Protein AF-A0A9X6ACT4-F1 (afdb_monomer_lite)

Radius of gyration: 17.67 Å; chains: 1; bounding box: 42×33×42 Å

pLDDT: mean 77.6, std 10.97, range [44.41, 87.94]

Secondary structure (DSSP, 8-state):
-HHHHHHTT-EEEEEE-TTSSEEEEEEEEEEE-TTGGGGT--EEEEEEEEEEE--S---S-----

Structure (mmCIF, N/CA/C/O backbone):
data_AF-A0A9X6ACT4-F1
#
_entry.id   AF-A0A9X6ACT4-F1
#
loop_
_atom_site.group_PDB
_atom_site.id
_atom_site.type_symbol
_atom_site.label_atom_id
_atom_site.label_alt_id
_atom_site.label_comp_id
_atom_site.label_asym_id
_atom_site.label_entity_id
_atom_site.label_seq_id
_atom_site.pdbx_PDB_ins_code
_atom_site.Cartn_x
_atom_site.Cartn_y
_atom_site.Cartn_z
_atom_site.occupancy
_atom_site.B_iso_or_equiv
_atom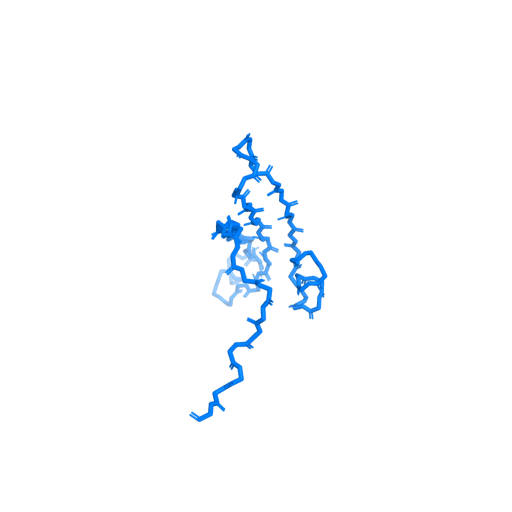_site.auth_seq_id
_atom_site.auth_comp_id
_atom_site.auth_asym_id
_atom_site.auth_atom_id
_atom_site.pdbx_PDB_model_num
ATOM 1 N N . ALA A 1 1 ? 2.155 -8.599 -10.905 1.00 69.44 1 ALA A N 1
ATOM 2 C CA . ALA A 1 1 ? 1.905 -7.643 -9.801 1.00 69.44 1 ALA A CA 1
ATOM 3 C C . ALA A 1 1 ? 0.445 -7.649 -9.339 1.00 69.44 1 ALA A C 1
ATOM 5 O O . ALA A 1 1 ? 0.189 -8.042 -8.213 1.00 69.44 1 ALA A O 1
ATOM 6 N N . GLN A 1 2 ? -0.533 -7.296 -10.180 1.00 77.81 2 GLN A N 1
ATOM 7 C CA . GLN A 1 2 ? -1.931 -7.215 -9.723 1.00 77.81 2 GLN A CA 1
ATOM 8 C C . GLN A 1 2 ? -2.531 -8.565 -9.294 1.00 77.81 2 GLN A C 1
ATOM 10 O O . GLN A 1 2 ? -3.277 -8.623 -8.322 1.00 77.81 2 GLN A O 1
ATOM 15 N N . ALA A 1 3 ? -2.148 -9.658 -9.962 1.00 77.88 3 ALA A N 1
ATOM 16 C CA . ALA A 1 3 ? -2.496 -11.013 -9.531 1.00 77.88 3 ALA A CA 1
ATOM 17 C C . ALA A 1 3 ? -1.948 -11.347 -8.129 1.00 77.88 3 ALA A C 1
ATOM 19 O O . ALA A 1 3 ? -2.654 -11.954 -7.334 1.00 77.88 3 ALA A O 1
ATOM 20 N N . TYR A 1 4 ? -0.737 -10.877 -7.804 1.00 74.44 4 TYR A N 1
ATOM 21 C CA . TYR A 1 4 ? -0.126 -11.064 -6.484 1.00 74.44 4 TYR A CA 1
ATOM 22 C C . TYR A 1 4 ? -0.857 -10.269 -5.394 1.00 74.44 4 TYR A C 1
ATOM 24 O O . TYR A 1 4 ? -1.098 -10.789 -4.313 1.00 74.44 4 TYR A O 1
ATOM 32 N N . LEU A 1 5 ? -1.273 -9.028 -5.682 1.00 79.12 5 LEU A N 1
ATOM 33 C CA . LEU A 1 5 ? -2.098 -8.253 -4.744 1.00 79.12 5 LEU A CA 1
ATOM 34 C C . LEU A 1 5 ? -3.405 -8.988 -4.427 1.00 79.12 5 LEU A C 1
ATOM 36 O O . LEU A 1 5 ? -3.753 -9.149 -3.262 1.00 79.12 5 LEU A O 1
ATOM 40 N N . ARG A 1 6 ? -4.072 -9.516 -5.462 1.00 79.50 6 ARG A N 1
ATOM 41 C CA . ARG A 1 6 ? -5.298 -10.309 -5.300 1.00 79.50 6 ARG A CA 1
ATOM 42 C C . ARG A 1 6 ? -5.064 -11.576 -4.474 1.00 79.50 6 ARG A C 1
ATOM 44 O O . ARG A 1 6 ? -5.869 -11.854 -3.594 1.00 79.50 6 ARG A O 1
ATOM 51 N N . SER A 1 7 ? -3.979 -12.319 -4.715 1.00 74.62 7 SER A N 1
ATOM 52 C CA . SER A 1 7 ? -3.674 -13.535 -3.944 1.00 74.62 7 SER A CA 1
ATOM 53 C C . SER A 1 7 ? -3.276 -13.241 -2.498 1.00 74.62 7 SER A C 1
ATOM 55 O O . SER A 1 7 ? -3.586 -14.025 -1.612 1.00 74.62 7 SER A O 1
ATOM 57 N N . ALA A 1 8 ? -2.614 -12.110 -2.249 1.00 78.12 8 ALA A N 1
ATOM 58 C CA . ALA A 1 8 ? -2.244 -11.662 -0.910 1.00 78.12 8 ALA A CA 1
ATOM 59 C C . ALA A 1 8 ? -3.427 -11.060 -0.121 1.00 78.12 8 ALA A C 1
ATOM 61 O O . ALA A 1 8 ? -3.235 -10.619 1.009 1.00 78.12 8 ALA A O 1
ATOM 62 N N . GLY A 1 9 ? -4.631 -10.992 -0.708 1.00 75.50 9 GLY A N 1
ATOM 63 C CA . GLY A 1 9 ? -5.795 -10.343 -0.093 1.00 75.50 9 GLY A CA 1
ATOM 64 C C . GLY A 1 9 ? -5.657 -8.820 0.026 1.00 75.50 9 GLY A C 1
ATOM 65 O O . GLY A 1 9 ? -6.392 -8.185 0.777 1.00 75.50 9 GLY A O 1
ATOM 66 N N . ALA A 1 10 ? -4.711 -8.226 -0.701 1.00 77.50 10 ALA A N 1
ATOM 67 C CA . ALA A 1 10 ? -4.419 -6.805 -0.665 1.00 77.50 10 ALA A CA 1
ATOM 68 C C . ALA A 1 10 ? -5.211 -6.066 -1.753 1.00 77.50 10 ALA A C 1
ATOM 70 O O . ALA A 1 10 ? -5.152 -6.407 -2.937 1.00 77.50 10 ALA A O 1
ATOM 71 N N . THR A 1 11 ? -5.921 -5.006 -1.366 1.00 83.19 11 THR A N 1
ATOM 72 C CA . THR A 1 11 ? -6.600 -4.127 -2.326 1.00 83.19 11 THR A CA 1
ATOM 73 C C . THR A 1 11 ? -5.617 -3.068 -2.805 1.00 83.19 11 THR A C 1
ATOM 75 O O . THR A 1 11 ? -5.054 -2.330 -2.003 1.00 83.19 11 THR A O 1
ATOM 78 N N . GLY A 1 12 ? -5.382 -2.980 -4.112 1.00 84.25 12 GLY A N 1
ATOM 79 C CA . GLY A 1 12 ? -4.417 -2.022 -4.638 1.00 84.25 12 GLY A CA 1
ATOM 80 C C . GLY A 1 12 ? -4.431 -1.877 -6.152 1.00 84.25 12 GLY A C 1
ATOM 81 O O . GLY A 1 12 ? -5.030 -2.674 -6.882 1.00 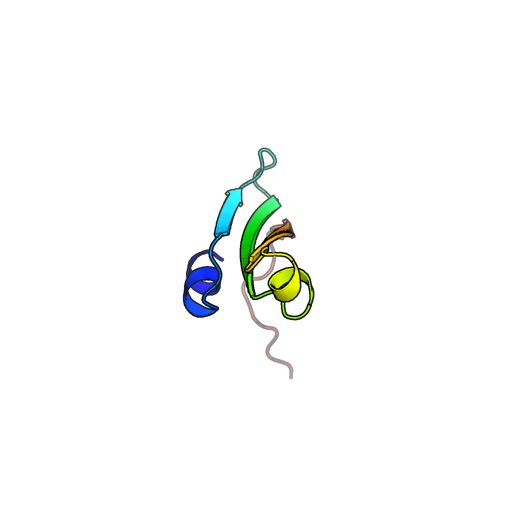84.25 12 GLY A O 1
ATOM 82 N N . THR A 1 13 ? -3.744 -0.841 -6.617 1.00 86.19 13 THR A N 1
ATOM 83 C CA . THR A 1 13 ? -3.576 -0.486 -8.024 1.00 86.19 13 THR A CA 1
ATOM 84 C C . THR A 1 13 ? -2.116 -0.629 -8.436 1.00 86.19 13 THR A C 1
ATOM 86 O O . THR A 1 13 ? -1.192 -0.452 -7.640 1.00 86.19 13 THR A O 1
ATOM 89 N N . VAL A 1 14 ? -1.909 -0.991 -9.700 1.00 86.50 14 VAL A N 1
ATOM 90 C CA . VAL A 1 14 ? -0.586 -1.090 -10.315 1.00 86.50 14 VAL A CA 1
ATOM 91 C C . VAL A 1 14 ? -0.608 -0.273 -11.597 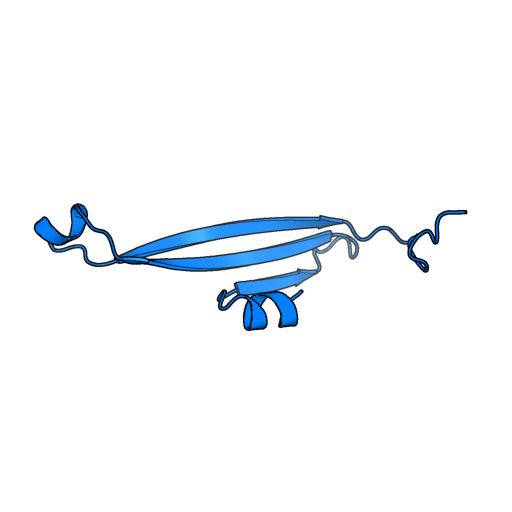1.00 86.50 14 VAL A C 1
ATOM 93 O O . VAL A 1 14 ? -1.490 -0.477 -12.427 1.00 86.50 14 VAL A O 1
ATOM 96 N N . SER A 1 15 ? 0.377 0.605 -11.766 1.00 87.94 15 SER A N 1
ATOM 97 C CA . SER A 1 15 ? 0.509 1.477 -12.934 1.00 87.94 15 SER A CA 1
ATOM 98 C C . SER A 1 15 ? 1.951 1.499 -13.432 1.00 87.94 15 SER A C 1
ATOM 100 O O . SER A 1 15 ? 2.890 1.410 -12.640 1.00 87.94 15 SER A O 1
ATOM 102 N N . VAL A 1 16 ? 2.134 1.643 -14.743 1.00 86.31 16 VAL A N 1
ATOM 103 C CA . VAL A 1 16 ? 3.448 1.919 -15.341 1.00 86.31 16 VAL A CA 1
ATOM 104 C C . VAL A 1 16 ? 3.659 3.432 -15.331 1.00 86.31 16 VAL A C 1
ATOM 106 O O . VAL A 1 16 ? 2.773 4.184 -15.737 1.00 86.31 16 VAL A O 1
ATOM 109 N N . ALA A 1 17 ? 4.804 3.880 -14.829 1.00 84.81 17 ALA A N 1
ATOM 110 C CA . ALA A 1 17 ? 5.181 5.284 -14.814 1.00 84.81 17 ALA A CA 1
ATOM 111 C C . ALA A 1 17 ? 5.462 5.793 -16.235 1.00 84.81 17 ALA A C 1
ATOM 113 O O . ALA A 1 17 ? 5.707 5.026 -17.167 1.00 84.81 17 ALA A O 1
ATOM 114 N N . SER A 1 18 ? 5.469 7.115 -16.396 1.00 84.94 18 SER A N 1
ATOM 115 C CA . SER A 1 18 ? 5.685 7.778 -17.688 1.00 84.94 18 SER A CA 1
ATOM 116 C C . SER A 1 18 ? 7.041 7.469 -18.335 1.00 84.94 18 SER A C 1
ATOM 118 O O . SER A 1 18 ? 7.186 7.627 -19.542 1.00 84.94 18 SER A O 1
ATOM 120 N N . ASP A 1 19 ? 8.021 7.003 -17.556 1.00 83.69 19 ASP A N 1
ATOM 121 C CA . ASP A 1 19 ? 9.339 6.577 -18.039 1.00 83.69 19 ASP A CA 1
ATOM 122 C C . ASP A 1 19 ? 9.333 5.202 -18.741 1.00 83.69 19 ASP A C 1
ATOM 124 O O . ASP A 1 19 ? 10.359 4.788 -19.296 1.00 83.69 19 ASP A O 1
ATOM 128 N N . GLY A 1 20 ? 8.199 4.488 -18.696 1.00 82.75 20 GLY A N 1
ATOM 129 C CA . GLY A 1 20 ? 7.998 3.158 -19.273 1.00 82.75 20 GLY A CA 1
ATOM 130 C C . GLY A 1 20 ? 8.808 2.044 -18.607 1.00 82.75 20 GLY A C 1
ATOM 131 O O . GLY A 1 20 ? 8.760 0.904 -19.062 1.00 82.75 20 GLY A O 1
ATOM 132 N N . LYS A 1 21 ? 9.567 2.353 -17.552 1.00 85.56 21 LYS A N 1
ATOM 133 C CA . LYS A 1 21 ? 10.480 1.418 -16.883 1.00 85.56 21 LYS A CA 1
ATOM 134 C C . LYS A 1 21 ? 10.175 1.276 -15.409 1.00 85.56 21 LYS A C 1
ATOM 136 O O . LYS A 1 21 ? 10.644 0.332 -14.800 1.00 85.56 21 LYS A O 1
ATOM 141 N N . THR A 1 22 ? 9.394 2.159 -14.813 1.00 85.75 22 THR A N 1
ATOM 142 C CA . THR A 1 22 ? 9.063 2.064 -13.398 1.00 85.75 22 THR A CA 1
ATOM 143 C C . THR A 1 22 ? 7.631 1.581 -13.234 1.00 85.75 22 THR A C 1
ATOM 145 O O . THR A 1 22 ? 6.697 2.121 -13.815 1.00 85.75 22 THR A O 1
ATOM 148 N N . LEU A 1 23 ? 7.441 0.563 -12.407 1.00 85.50 23 LEU A N 1
ATOM 149 C CA . LEU A 1 23 ? 6.138 0.142 -11.918 1.00 85.50 23 LEU A CA 1
ATOM 150 C C . LEU A 1 23 ? 5.860 0.840 -10.586 1.00 85.50 23 LEU A C 1
ATOM 152 O O . LEU A 1 23 ? 6.673 0.798 -9.659 1.00 85.50 23 LEU A O 1
ATOM 156 N N . ASN A 1 24 ? 4.697 1.475 -10.478 1.00 86.44 24 ASN A N 1
ATOM 157 C CA . ASN A 1 24 ? 4.176 2.024 -9.234 1.00 86.44 24 ASN A CA 1
ATOM 158 C C . ASN A 1 24 ? 3.039 1.144 -8.729 1.00 86.44 24 ASN A C 1
ATOM 160 O O . ASN A 1 24 ? 2.136 0.778 -9.480 1.00 86.44 24 ASN A O 1
ATOM 164 N N . VAL A 1 25 ? 3.100 0.802 -7.447 1.00 87.38 25 VAL A N 1
ATOM 165 C CA . VAL A 1 25 ? 2.102 -0.024 -6.778 1.00 87.38 25 VAL A CA 1
ATOM 166 C C . VAL A 1 25 ? 1.579 0.738 -5.572 1.00 87.38 25 VAL A C 1
ATOM 168 O O . VAL A 1 25 ? 2.348 1.066 -4.671 1.00 87.38 25 VAL A O 1
ATOM 171 N N . THR A 1 26 ? 0.276 0.986 -5.539 1.00 87.44 26 THR A N 1
ATOM 172 C CA . THR A 1 26 ? -0.411 1.579 -4.391 1.00 87.44 26 THR A CA 1
ATOM 173 C C . THR A 1 26 ? -1.301 0.519 -3.766 1.00 87.44 26 THR A C 1
ATOM 175 O O . THR A 1 26 ? -2.116 -0.085 -4.457 1.00 87.44 26 THR A O 1
ATOM 178 N N . VAL A 1 27 ? -1.168 0.292 -2.463 1.00 87.00 27 VAL A N 1
ATOM 179 C CA . VAL A 1 27 ? -1.997 -0.667 -1.722 1.00 87.00 27 VAL A CA 1
ATOM 180 C C . VAL A 1 27 ? -2.732 0.063 -0.610 1.00 87.00 27 VAL A C 1
ATOM 182 O O . VAL A 1 27 ? -2.123 0.838 0.124 1.00 87.00 27 VAL A O 1
ATOM 185 N N . THR A 1 28 ? -4.023 -0.210 -0.462 1.00 84.81 28 THR A N 1
ATOM 186 C CA . THR A 1 28 ? -4.851 0.275 0.641 1.00 84.81 28 THR A CA 1
ATOM 187 C C . THR A 1 28 ? -5.299 -0.917 1.478 1.00 84.81 28 THR A C 1
ATOM 189 O O . THR A 1 28 ? -5.902 -1.861 0.968 1.00 84.81 28 THR A O 1
ATOM 192 N N . GLY A 1 29 ? -4.980 -0.875 2.768 1.00 80.88 29 GLY A N 1
ATOM 193 C CA . GLY A 1 29 ? -5.426 -1.847 3.761 1.00 80.88 29 GLY A CA 1
ATOM 194 C C . GLY A 1 29 ? -6.309 -1.186 4.812 1.00 80.88 29 GLY A C 1
ATOM 195 O O . GLY A 1 29 ? -6.186 0.009 5.078 1.00 80.88 29 GLY A O 1
ATOM 196 N N . THR A 1 30 ? -7.185 -1.967 5.434 1.00 81.25 30 THR A N 1
ATOM 197 C CA . THR A 1 30 ? -7.977 -1.533 6.588 1.00 81.25 30 THR A CA 1
ATOM 198 C C . THR A 1 30 ? -7.615 -2.408 7.775 1.00 81.25 30 THR A C 1
ATOM 200 O O . THR A 1 30 ? -7.592 -3.630 7.654 1.00 81.25 30 THR A O 1
ATOM 203 N N . TYR A 1 31 ? -7.317 -1.779 8.909 1.00 77.81 31 TYR A N 1
ATOM 204 C CA . TYR A 1 31 ? -6.993 -2.468 10.155 1.00 77.81 31 TYR A CA 1
ATOM 205 C C . TYR A 1 31 ? -8.008 -2.108 11.232 1.00 77.81 31 TYR A C 1
ATOM 207 O O . TYR A 1 31 ? -8.295 -0.927 11.434 1.00 77.81 31 TYR A O 1
ATOM 215 N N . ASP A 1 32 ? -8.491 -3.110 11.963 1.00 83.56 32 ASP A N 1
ATOM 216 C CA . ASP A 1 32 ? -9.322 -2.885 13.144 1.00 83.56 32 ASP A CA 1
ATOM 217 C C . ASP A 1 32 ? -8.479 -2.301 14.275 1.00 83.56 32 ASP A C 1
ATOM 219 O O . ASP A 1 32 ? -7.484 -2.887 14.720 1.00 83.56 32 ASP A O 1
ATOM 223 N N . THR A 1 33 ? -8.886 -1.144 14.779 1.00 76.31 33 THR A N 1
ATOM 224 C CA . THR A 1 33 ? -8.147 -0.459 15.834 1.00 76.31 33 THR A CA 1
ATOM 225 C C . THR A 1 33 ? -8.573 -0.972 17.203 1.00 76.31 33 THR A C 1
ATOM 227 O O . THR A 1 33 ? -9.745 -0.900 17.550 1.00 76.31 33 THR A O 1
ATOM 230 N N . LYS A 1 34 ? -7.627 -1.456 18.017 1.00 80.06 34 LYS A N 1
ATOM 231 C CA . LYS A 1 34 ? -7.934 -2.051 19.335 1.00 80.06 34 LYS A CA 1
ATOM 232 C C . LYS A 1 34 ? -8.118 -1.039 20.467 1.00 80.06 34 LYS A C 1
ATOM 234 O O . LYS A 1 34 ? -8.890 -1.287 21.382 1.00 80.06 34 LYS A O 1
ATOM 239 N N . PHE A 1 35 ? -7.404 0.083 20.415 1.00 79.75 35 PHE A N 1
ATOM 240 C CA . PHE A 1 35 ? -7.483 1.126 21.446 1.00 79.75 35 PHE A CA 1
ATOM 241 C C . PHE A 1 35 ? -8.424 2.258 21.042 1.00 79.75 35 PHE A C 1
ATOM 243 O O . PHE A 1 35 ? -9.254 2.693 21.834 1.00 79.75 35 PHE A O 1
ATOM 250 N N . LEU A 1 36 ? -8.339 2.700 19.785 1.00 77.69 36 LEU A N 1
ATOM 251 C CA . LEU A 1 36 ? -9.189 3.766 19.253 1.00 77.69 36 LEU A CA 1
ATOM 252 C C . LEU A 1 36 ? -10.673 3.350 19.177 1.00 77.69 36 LEU A C 1
ATOM 254 O O . LEU A 1 36 ? -11.548 4.215 19.179 1.00 77.69 36 LEU A O 1
ATOM 258 N N . SER A 1 37 ? -10.975 2.044 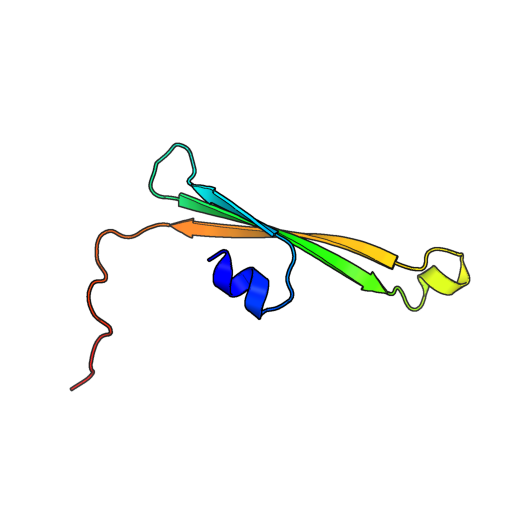19.218 1.00 78.88 37 SER A N 1
ATOM 259 C CA . SER A 1 37 ? -12.355 1.551 19.296 1.00 78.88 37 SER A CA 1
ATOM 260 C C . SER A 1 37 ? -13.061 1.993 20.573 1.00 78.88 37 SER A C 1
ATOM 262 O O . SER A 1 37 ? -14.264 2.235 20.537 1.00 78.88 37 SER A O 1
ATOM 264 N N . ALA A 1 38 ? -12.331 2.168 21.681 1.00 79.31 38 ALA A N 1
ATOM 265 C CA . ALA A 1 38 ? -12.895 2.651 22.943 1.00 79.31 38 ALA A CA 1
ATOM 266 C C . ALA A 1 38 ? -13.427 4.095 22.849 1.00 79.31 38 ALA A C 1
ATOM 268 O O . ALA A 1 38 ? -14.257 4.493 23.660 1.00 79.31 38 ALA A O 1
ATOM 269 N N . VAL A 1 39 ? -12.977 4.862 21.849 1.00 85.44 39 VAL A N 1
ATOM 270 C CA . VAL A 1 39 ? -13.434 6.232 21.562 1.00 85.44 39 VAL A CA 1
ATOM 271 C C . VAL A 1 39 ? -14.244 6.325 20.261 1.00 85.44 39 VAL A C 1
ATOM 273 O O . VAL A 1 39 ? -14.450 7.413 19.734 1.00 85.44 39 VAL A O 1
ATOM 276 N N . GLY A 1 40 ? -14.720 5.189 19.738 1.00 83.94 40 GLY A N 1
ATOM 277 C CA . GLY A 1 40 ? -15.649 5.135 18.603 1.00 83.94 40 GLY A CA 1
ATOM 278 C C . GLY A 1 40 ? -15.011 5.062 17.213 1.00 83.94 40 GLY A C 1
ATOM 279 O O . GLY A 1 40 ? -15.733 5.064 16.219 1.00 83.94 40 GLY A O 1
ATOM 280 N N . ILE A 1 41 ? -13.685 4.953 17.104 1.00 83.94 41 ILE A N 1
ATOM 281 C CA . ILE A 1 41 ? -13.007 4.725 15.821 1.00 83.94 41 ILE A CA 1
ATOM 282 C C . ILE A 1 41 ? -12.721 3.229 15.723 1.00 83.94 41 ILE A C 1
ATOM 284 O O . ILE A 1 41 ? -11.876 2.723 16.447 1.00 83.94 41 ILE A O 1
ATOM 288 N N . GLY A 1 42 ? -13.456 2.503 14.880 1.00 80.38 42 GLY A N 1
ATOM 289 C CA . GLY A 1 42 ? -13.339 1.040 14.777 1.00 80.38 42 GLY A CA 1
ATOM 290 C C . GLY A 1 42 ? -12.252 0.549 13.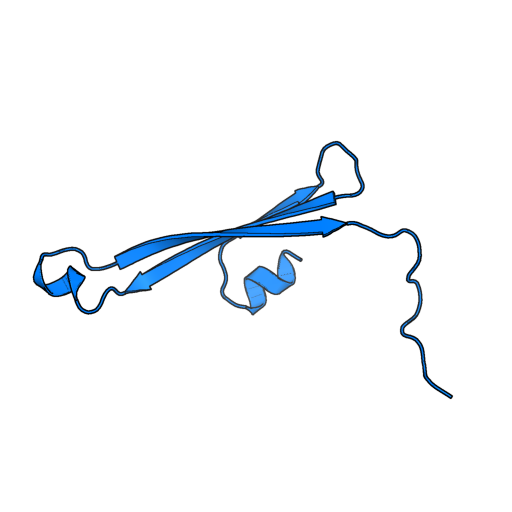818 1.00 80.38 42 GLY A C 1
ATOM 291 O O . GLY A 1 42 ? -11.743 -0.557 13.983 1.00 80.38 42 GLY A O 1
ATOM 292 N N . SER A 1 43 ? -11.877 1.365 12.833 1.00 84.62 43 SER A N 1
ATOM 293 C CA . SER A 1 43 ? -10.979 0.962 11.750 1.00 84.62 43 SER A CA 1
ATOM 294 C C . SER A 1 43 ? -10.109 2.116 11.269 1.00 84.62 43 SER A C 1
ATOM 296 O O . SER A 1 43 ? -10.581 3.251 11.182 1.00 84.62 43 SER A O 1
ATOM 298 N N . LEU A 1 44 ? -8.875 1.813 10.869 1.00 81.75 44 LEU A N 1
ATOM 299 C CA . LEU A 1 44 ? -7.954 2.764 10.258 1.00 81.75 44 LEU A CA 1
ATOM 300 C C . LEU A 1 44 ? -7.585 2.317 8.844 1.00 81.75 44 LEU A C 1
ATOM 302 O O . LEU A 1 44 ? -7.162 1.179 8.628 1.00 81.75 44 LEU A O 1
ATOM 306 N N . SER A 1 45 ? -7.733 3.231 7.887 1.00 82.44 45 SER A N 1
ATOM 307 C CA . SER A 1 45 ? -7.307 3.016 6.506 1.00 82.44 45 SER A CA 1
ATOM 308 C C . SER A 1 45 ? -5.837 3.399 6.359 1.00 82.44 45 SER A C 1
ATOM 310 O O . SER A 1 45 ? -5.439 4.502 6.735 1.00 82.44 45 SER A O 1
ATOM 312 N N . VAL A 1 46 ? -5.023 2.491 5.829 1.00 82.94 46 VAL A N 1
ATOM 313 C CA . VAL A 1 46 ? -3.576 2.664 5.665 1.00 82.94 46 VAL A CA 1
ATOM 314 C C . VAL A 1 46 ? -3.229 2.520 4.193 1.00 82.94 46 VAL A C 1
ATOM 316 O O . VAL A 1 46 ? -3.698 1.602 3.524 1.00 82.94 46 VAL A O 1
ATOM 319 N N . THR A 1 47 ? -2.390 3.421 3.686 1.00 85.88 47 THR A N 1
ATOM 320 C CA . THR A 1 47 ? -1.914 3.383 2.300 1.00 85.88 47 THR A CA 1
ATOM 321 C C . THR A 1 47 ? -0.413 3.123 2.265 1.00 85.88 47 THR A C 1
ATOM 323 O O . THR A 1 47 ? 0.362 3.868 2.860 1.00 85.88 47 THR A O 1
ATOM 326 N N . GLY A 1 48 ? -0.011 2.072 1.552 1.00 82.88 48 GLY A N 1
ATOM 327 C CA . GLY A 1 48 ? 1.379 1.740 1.254 1.00 82.88 48 GLY A CA 1
ATOM 328 C C . GLY A 1 48 ? 1.716 2.030 -0.207 1.00 82.88 48 GLY A C 1
ATOM 329 O O . GLY A 1 48 ? 0.880 1.856 -1.094 1.00 82.88 48 GLY A O 1
ATOM 330 N N . GLN A 1 49 ? 2.949 2.467 -0.460 1.00 86.75 49 GLN A N 1
ATOM 331 C CA . GLN A 1 49 ? 3.450 2.775 -1.800 1.00 86.75 49 GLN A CA 1
ATOM 332 C C . GLN A 1 49 ? 4.723 1.969 -2.075 1.00 86.75 49 GLN A C 1
ATOM 334 O O . GLN A 1 49 ? 5.675 2.031 -1.301 1.00 86.75 49 GLN A O 1
ATOM 339 N N . GLY A 1 50 ? 4.738 1.225 -3.180 1.00 82.75 50 GLY A N 1
ATOM 340 C CA . GLY A 1 50 ? 5.877 0.443 -3.653 1.00 82.75 50 GLY A CA 1
ATOM 341 C C . GLY A 1 50 ? 6.312 0.875 -5.052 1.00 82.75 50 GLY A C 1
ATOM 342 O O . GLY A 1 50 ? 5.485 1.237 -5.893 1.00 82.75 50 GLY A O 1
ATOM 343 N N . LYS A 1 51 ? 7.620 0.834 -5.315 1.00 84.00 51 LYS A N 1
ATOM 344 C CA . LYS A 1 51 ? 8.202 1.117 -6.632 1.00 84.00 51 LYS A CA 1
ATOM 345 C C . LYS A 1 51 ? 9.136 -0.015 -7.034 1.00 84.00 51 LYS A C 1
ATOM 347 O O . LYS A 1 51 ? 9.900 -0.497 -6.205 1.00 84.00 51 LYS A O 1
ATOM 352 N N . ALA A 1 52 ? 9.079 -0.408 -8.299 1.00 81.75 52 ALA A N 1
ATOM 353 C CA . ALA A 1 52 ? 10.005 -1.365 -8.888 1.00 81.75 52 ALA A CA 1
ATOM 354 C C . ALA A 1 52 ? 10.472 -0.849 -10.248 1.00 81.75 52 ALA A C 1
ATOM 356 O O . ALA A 1 52 ? 9.661 -0.336 -11.015 1.00 81.75 52 ALA A O 1
ATOM 357 N N . THR A 1 53 ? 11.756 -1.000 -10.558 1.00 82.88 53 THR A N 1
ATOM 358 C CA . THR A 1 53 ? 12.307 -0.649 -11.870 1.00 82.88 53 THR A CA 1
ATOM 359 C C . THR A 1 53 ? 12.439 -1.912 -12.712 1.00 82.88 53 THR A C 1
ATOM 361 O O . THR A 1 53 ? 13.023 -2.903 -12.282 1.00 82.88 53 THR A O 1
ATOM 364 N N . LEU A 1 54 ? 11.886 -1.877 -13.916 1.00 77.25 54 LEU A N 1
ATOM 365 C CA . LEU A 1 54 ? 12.034 -2.876 -14.957 1.00 77.25 54 LEU A CA 1
ATOM 366 C C . LEU A 1 54 ? 13.475 -2.829 -15.461 1.00 77.25 54 LEU A C 1
ATOM 368 O O . LEU A 1 54 ? 13.885 -1.895 -16.152 1.00 77.25 54 LEU A O 1
ATOM 372 N N . LEU A 1 55 ? 14.244 -3.854 -15.111 1.00 77.50 55 LEU A N 1
ATOM 373 C CA . LEU A 1 55 ? 15.502 -4.143 -15.781 1.00 77.50 55 LEU A CA 1
ATOM 374 C C . LEU A 1 55 ? 15.193 -4.970 -17.031 1.00 77.50 55 LEU A C 1
ATOM 376 O O . LEU A 1 55 ? 14.669 -6.080 -16.940 1.00 77.50 55 LEU A O 1
ATOM 380 N N . HIS A 1 56 ? 15.540 -4.449 -18.207 1.00 60.72 56 HIS A N 1
ATOM 381 C CA . HIS A 1 56 ? 15.632 -5.264 -19.416 1.00 60.72 56 HIS A CA 1
ATOM 382 C C . HIS A 1 56 ? 16.884 -6.142 -19.298 1.00 60.72 56 HIS A C 1
ATOM 384 O O . HIS A 1 56 ? 17.960 -5.739 -19.731 1.00 60.72 56 HIS A O 1
ATOM 390 N N . GLY A 1 57 ? 16.772 -7.290 -18.625 1.00 53.59 57 GLY A N 1
ATOM 391 C CA . GLY A 1 57 ? 17.938 -8.150 -18.406 1.00 53.59 57 GLY A CA 1
ATOM 392 C C . GLY A 1 57 ? 17.793 -9.292 -17.406 1.00 53.59 57 GLY A C 1
ATOM 393 O O . GLY A 1 57 ? 18.802 -9.701 -16.850 1.00 53.59 57 GLY A O 1
ATOM 394 N N . VAL A 1 58 ? 16.594 -9.826 -17.157 1.00 54.47 58 VAL A N 1
ATOM 395 C CA . VAL A 1 58 ? 16.494 -11.149 -16.521 1.00 54.47 58 VAL A CA 1
ATOM 396 C C . VAL A 1 58 ? 15.484 -11.995 -17.290 1.00 54.47 58 VAL A C 1
ATOM 398 O O . VAL A 1 58 ? 14.268 -11.881 -17.158 1.00 54.47 58 VAL A O 1
ATOM 401 N N . THR A 1 59 ? 16.017 -12.799 -18.202 1.00 52.78 59 THR A N 1
ATOM 402 C CA . THR A 1 59 ? 15.316 -13.913 -18.843 1.00 52.78 59 THR A CA 1
ATOM 403 C C . THR A 1 59 ? 16.056 -15.198 -18.481 1.00 52.78 59 THR A C 1
ATOM 405 O O . THR A 1 59 ? 16.472 -15.927 -19.363 1.00 52.78 59 THR A O 1
ATOM 408 N N . ALA A 1 60 ? 16.293 -15.433 -17.190 1.00 49.44 60 ALA A N 1
ATOM 409 C CA . ALA A 1 60 ? 16.567 -16.747 -16.606 1.00 49.44 60 ALA A CA 1
ATOM 410 C C . ALA A 1 60 ? 16.662 -16.596 -15.076 1.00 49.44 60 ALA A C 1
ATOM 412 O O . ALA A 1 60 ? 17.266 -15.626 -14.616 1.00 49.44 60 ALA A O 1
ATOM 413 N N . PRO A 1 61 ? 16.084 -17.503 -14.270 1.00 51.69 61 PRO A N 1
ATOM 414 C CA . PRO A 1 61 ? 16.634 -17.747 -12.944 1.00 51.69 61 PRO A CA 1
ATOM 415 C C . PRO A 1 61 ? 18.060 -18.292 -13.125 1.00 51.69 61 PRO A C 1
ATOM 417 O O . PRO A 1 61 ? 18.264 -19.176 -13.954 1.00 51.69 61 PRO A O 1
ATOM 420 N N . ASP A 1 62 ? 19.040 -17.759 -12.394 1.00 57.53 62 ASP A N 1
ATOM 421 C CA . ASP A 1 62 ? 20.367 -18.376 -12.310 1.00 57.53 62 ASP A CA 1
ATOM 422 C C . ASP A 1 62 ? 20.202 -19.791 -11.728 1.00 57.53 62 ASP A C 1
ATOM 424 O O . ASP A 1 62 ? 19.990 -19.965 -10.526 1.00 57.53 62 ASP A O 1
ATOM 428 N N . GLU A 1 63 ? 20.255 -20.812 -12.585 1.00 55.91 63 GLU A N 1
ATOM 429 C CA . GLU A 1 63 ? 20.474 -22.187 -12.151 1.00 55.91 63 GLU A CA 1
ATOM 430 C C . GLU A 1 63 ? 21.945 -22.298 -11.747 1.00 55.91 63 GLU A C 1
ATOM 432 O O . GLU A 1 63 ? 22.843 -22.390 -12.584 1.00 55.91 63 GLU A O 1
ATOM 437 N N . GLY A 1 64 ? 22.189 -22.186 -10.440 1.00 56.22 64 GLY A N 1
ATOM 438 C CA . GLY A 1 64 ? 23.511 -22.365 -9.855 1.00 56.22 64 GLY A CA 1
ATOM 439 C C . GLY A 1 64 ? 24.088 -23.740 -10.196 1.00 56.22 64 GLY A C 1
ATOM 440 O O . GLY A 1 64 ? 23.425 -24.757 -9.992 1.00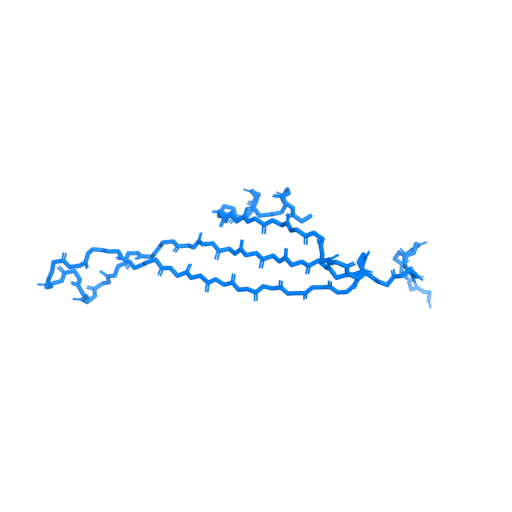 56.22 64 GLY A O 1
ATOM 441 N N . ASN A 1 65 ? 25.326 -23.745 -10.691 1.00 44.41 65 ASN A N 1
ATOM 442 C CA . ASN A 1 65 ? 26.173 -24.927 -10.852 1.00 44.41 65 ASN A CA 1
ATOM 443 C C . ASN A 1 65 ? 27.300 -24.914 -9.820 1.00 44.41 65 ASN A C 1
ATOM 445 O O . ASN A 1 65 ? 28.072 -23.927 -9.832 1.00 44.41 65 ASN A O 1
#

Sequence (65 aa):
AQAYLRSAGATGTVSVASDGKTLNVTVTGTYDTKFLSAVGIGSLSVTGQGKATLLHGVTAPDEGN

Foldseek 3Di:
DVVVCVVVVWDWDWDQDPVNFKIKIKTKDKDQDDVCVVVPDGIDIDIDIDMDGHDPDDPDDPPDD